Protein AF-A0AAX4KVL1-F1 (afdb_monomer_lite)

Structure (mmCIF, N/CA/C/O backbone):
data_AF-A0AAX4KVL1-F1
#
_entry.id   AF-A0AAX4KVL1-F1
#
loop_
_atom_site.g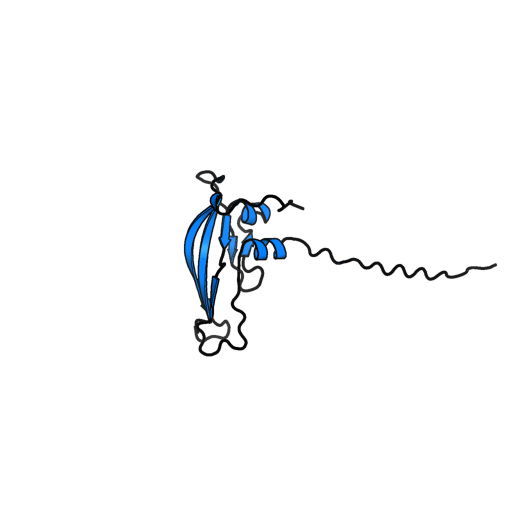roup_PDB
_atom_site.id
_atom_site.type_symbol
_atom_site.label_atom_id
_atom_site.label_alt_id
_atom_site.label_comp_id
_atom_site.label_asym_id
_atom_site.label_entity_id
_atom_site.label_seq_id
_atom_site.pdbx_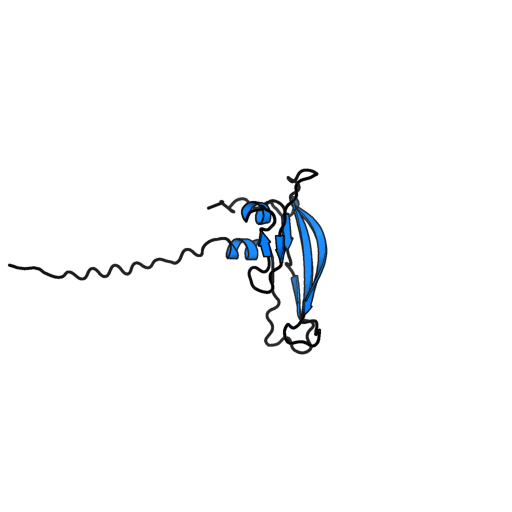PDB_ins_code
_atom_site.Cartn_x
_atom_site.Cartn_y
_atom_site.Cartn_z
_atom_site.occupancy
_atom_site.B_iso_or_equiv
_atom_site.auth_seq_id
_atom_site.auth_comp_id
_atom_site.auth_asym_id
_atom_site.auth_atom_id
_atom_site.pdbx_PDB_model_num
ATOM 1 N N . MET A 1 1 ? 6.263 6.098 22.355 1.00 48.00 1 MET A N 1
ATOM 2 C CA . MET A 1 1 ? 6.351 4.922 21.471 1.00 48.00 1 MET A CA 1
ATOM 3 C C . MET A 1 1 ? 5.006 4.243 21.521 1.00 48.00 1 MET A C 1
ATOM 5 O O . MET A 1 1 ? 4.607 3.829 22.603 1.00 48.00 1 MET A O 1
ATOM 9 N N . SER A 1 2 ? 4.281 4.254 20.408 1.00 54.34 2 SER A N 1
ATOM 10 C CA . SER A 1 2 ? 3.026 3.519 20.280 1.00 54.34 2 SER A CA 1
ATOM 11 C C . SER A 1 2 ? 3.362 2.040 20.140 1.00 54.34 2 SER A C 1
ATOM 13 O O . SER A 1 2 ? 4.271 1.691 19.390 1.00 54.34 2 SER A O 1
ATOM 15 N N . ASP A 1 3 ? 2.700 1.195 20.922 1.00 62.84 3 ASP A N 1
ATOM 16 C CA . ASP A 1 3 ? 2.942 -0.240 20.904 1.00 62.84 3 ASP A CA 1
ATOM 17 C C . ASP A 1 3 ? 2.175 -0.870 19.726 1.00 62.84 3 ASP A C 1
ATOM 19 O O . ASP A 1 3 ? 0.944 -0.850 19.709 1.00 62.84 3 ASP A O 1
ATOM 23 N N . PHE A 1 4 ? 2.892 -1.381 18.720 1.00 65.75 4 PHE A N 1
ATOM 24 C CA . PHE A 1 4 ? 2.310 -2.071 17.560 1.00 65.75 4 PHE A CA 1
ATOM 25 C C . PHE A 1 4 ? 2.020 -3.561 17.834 1.00 65.75 4 PHE A C 1
ATOM 27 O O . PHE A 1 4 ? 1.640 -4.282 16.919 1.00 65.75 4 PHE A O 1
ATOM 34 N N . ASN A 1 5 ? 2.155 -4.039 19.080 1.00 58.84 5 ASN A N 1
ATOM 35 C CA . ASN A 1 5 ? 1.982 -5.452 19.454 1.00 58.84 5 ASN A CA 1
ATOM 36 C C . ASN A 1 5 ? 0.567 -6.034 19.240 1.00 58.84 5 ASN A C 1
ATOM 38 O O . ASN A 1 5 ? 0.374 -7.239 19.398 1.00 58.84 5 ASN A O 1
ATOM 42 N N . SER A 1 6 ? -0.427 -5.217 18.888 1.00 65.06 6 SER A N 1
ATOM 43 C CA . SER A 1 6 ? -1.793 -5.657 18.581 1.00 65.06 6 SER A CA 1
ATOM 4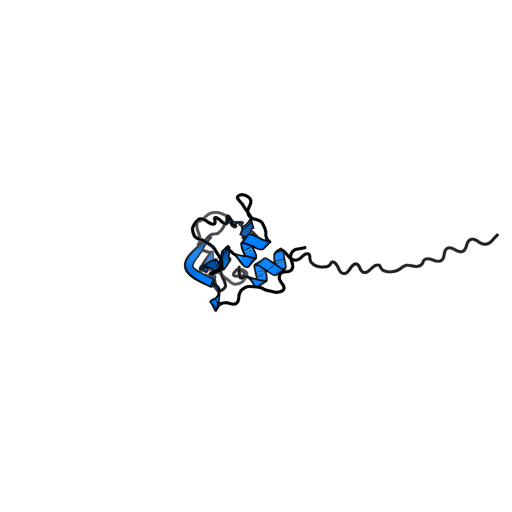4 C C . SER A 1 6 ? -2.266 -5.049 17.265 1.00 65.06 6 SER A C 1
ATOM 46 O O . SER A 1 6 ? -3.055 -4.103 17.257 1.00 65.06 6 SER A O 1
ATOM 48 N N . LEU A 1 7 ? -1.731 -5.537 16.147 1.00 69.81 7 LEU A N 1
ATOM 49 C CA . LEU A 1 7 ? -2.258 -5.183 14.832 1.00 69.81 7 LEU A CA 1
ATOM 50 C C . LEU A 1 7 ? -3.609 -5.862 14.603 1.00 69.81 7 LEU A C 1
ATOM 52 O O . LEU A 1 7 ? -3.795 -6.995 15.061 1.00 69.81 7 LEU A O 1
ATOM 56 N N . PRO A 1 8 ? -4.522 -5.215 13.864 1.00 73.19 8 PRO A N 1
ATOM 57 C CA . PRO A 1 8 ? -5.762 -5.847 13.460 1.00 73.19 8 PRO A CA 1
ATOM 58 C C . PRO A 1 8 ? -5.464 -7.068 12.583 1.00 73.19 8 PRO A C 1
ATOM 60 O O . PRO A 1 8 ? -4.660 -6.980 11.647 1.00 73.19 8 PRO A O 1
ATOM 63 N N . GLY A 1 9 ? -6.118 -8.196 12.869 1.00 77.19 9 GLY A N 1
ATOM 64 C CA . GLY A 1 9 ? -6.047 -9.393 12.024 1.00 77.19 9 GLY A CA 1
ATOM 65 C C . GLY A 1 9 ? -6.547 -9.109 10.602 1.00 77.19 9 GLY A C 1
ATOM 66 O O . GLY A 1 9 ? -7.274 -8.141 10.375 1.00 77.19 9 GLY A O 1
ATOM 67 N N . GLU A 1 10 ? -6.188 -9.937 9.615 1.00 74.56 10 GLU A N 1
ATOM 68 C CA . GLU A 1 10 ? -6.587 -9.714 8.211 1.00 74.56 10 GLU A CA 1
ATOM 69 C C . GLU A 1 10 ? -8.109 -9.563 8.026 1.00 74.56 10 GLU A C 1
ATOM 71 O O . GLU A 1 10 ? -8.569 -8.793 7.181 1.00 74.56 10 GLU A O 1
ATOM 76 N N . GLU A 1 11 ? -8.893 -10.280 8.828 1.00 78.31 11 GLU A N 1
ATOM 77 C CA . GLU A 1 11 ? -10.354 -10.253 8.858 1.00 78.31 11 GLU A CA 1
ATOM 78 C C . GLU A 1 11 ? -10.944 -8.915 9.331 1.00 78.31 11 GLU A C 1
ATOM 80 O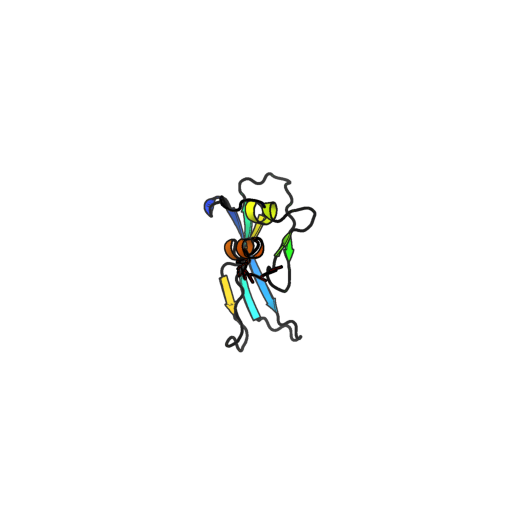 O . GLU A 1 11 ? -12.095 -8.586 9.009 1.00 78.31 11 GLU A O 1
ATOM 85 N N . GLU A 1 12 ? -10.158 -8.127 10.061 1.00 85.31 12 GLU A N 1
ATOM 86 C CA . GLU A 1 12 ? -10.552 -6.836 10.620 1.00 85.31 12 GLU A CA 1
ATOM 87 C C . GLU A 1 12 ? -10.431 -5.693 9.605 1.00 85.31 12 GLU A C 1
ATOM 89 O O . GLU A 1 12 ? -10.836 -4.568 9.896 1.00 85.31 12 GLU A O 1
ATOM 94 N N . TRP A 1 13 ? -9.965 -5.983 8.388 1.00 88.19 13 TRP A N 1
ATOM 95 C CA . TRP A 1 13 ? -9.800 -5.007 7.317 1.00 88.19 13 TRP A CA 1
ATOM 96 C C . TRP A 1 13 ? -10.903 -5.100 6.258 1.00 88.19 13 TRP A C 1
ATOM 98 O O . TRP A 1 13 ? -11.294 -6.174 5.789 1.00 88.19 13 TRP A O 1
ATOM 108 N N . LEU A 1 14 ? -11.392 -3.939 5.829 1.00 87.62 14 LEU A N 1
ATOM 109 C CA . LEU A 1 14 ? -12.146 -3.774 4.592 1.00 87.62 14 LEU A CA 1
ATOM 110 C C . LEU A 1 14 ? -11.158 -3.418 3.484 1.00 87.62 14 LEU A C 1
ATOM 112 O O . LEU A 1 14 ? -10.644 -2.304 3.461 1.00 87.62 14 LEU A O 1
ATOM 116 N N . LYS A 1 15 ? -10.893 -4.364 2.577 1.00 90.56 15 LYS A N 1
ATOM 117 C CA . LYS A 1 15 ? -9.922 -4.200 1.487 1.00 90.56 15 LYS A CA 1
ATOM 118 C C . LYS A 1 15 ? -10.626 -3.848 0.175 1.00 90.56 15 LYS A C 1
ATOM 120 O O . LYS A 1 15 ? -11.519 -4.573 -0.265 1.00 90.56 15 LYS A O 1
ATOM 125 N N . GLN A 1 16 ? -10.182 -2.781 -0.482 1.00 88.25 16 GLN A N 1
ATOM 126 C CA . GLN A 1 16 ? -10.567 -2.443 -1.850 1.00 88.25 16 GLN A CA 1
ATOM 127 C C . GLN A 1 16 ? -9.342 -2.558 -2.769 1.00 88.25 16 GLN A C 1
ATOM 129 O O . GLN A 1 16 ? -8.346 -1.873 -2.527 1.00 88.25 16 GLN A O 1
ATOM 134 N N . PRO A 1 17 ? -9.389 -3.399 -3.820 1.00 89.25 17 PRO A N 1
ATOM 135 C CA . PRO A 1 17 ? -8.248 -3.594 -4.702 1.00 89.25 17 PRO A CA 1
ATOM 136 C C . PRO A 1 17 ? -7.966 -2.337 -5.523 1.00 89.25 17 PRO A C 1
ATOM 138 O O . PRO A 1 17 ? -8.886 -1.717 -6.065 1.00 89.25 17 PRO A O 1
ATOM 141 N N . ILE A 1 18 ? -6.683 -2.017 -5.665 1.00 86.75 18 ILE A N 1
ATOM 142 C CA . ILE A 1 18 ? -6.179 -0.977 -6.555 1.00 86.75 18 ILE A CA 1
ATOM 143 C C . ILE A 1 18 ? -4.930 -1.458 -7.285 1.00 86.75 18 ILE A C 1
ATOM 145 O O . ILE A 1 18 ? -4.152 -2.274 -6.789 1.00 86.75 18 ILE A O 1
ATOM 149 N N . THR A 1 19 ? -4.726 -0.917 -8.478 1.00 80.44 19 THR A N 1
ATOM 150 C CA . THR A 1 19 ? -3.494 -1.120 -9.236 1.00 80.44 19 THR A CA 1
ATOM 151 C C . THR A 1 19 ? -2.601 0.088 -9.049 1.00 80.44 19 THR A C 1
ATOM 153 O O . THR A 1 19 ? -3.042 1.219 -9.257 1.00 80.44 19 THR A O 1
ATOM 156 N N . TRP A 1 20 ? -1.339 -0.157 -8.712 1.00 82.31 20 TRP A N 1
ATOM 157 C CA . TRP A 1 20 ? -0.343 0.896 -8.584 1.00 82.31 20 TRP A CA 1
ATOM 158 C C . TRP A 1 20 ? 0.798 0.643 -9.569 1.00 82.31 20 TRP A C 1
ATOM 160 O O . TRP A 1 20 ? 1.405 -0.426 -9.616 1.00 82.31 20 TRP A O 1
ATOM 170 N N . LEU A 1 21 ? 1.041 1.639 -10.415 1.00 81.75 21 LEU A N 1
ATOM 171 C CA . LEU A 1 21 ? 2.032 1.612 -11.481 1.00 81.75 21 LEU A CA 1
ATOM 172 C C . LEU A 1 21 ? 3.242 2.465 -11.086 1.00 81.75 21 LEU A C 1
ATOM 174 O O . LEU A 1 21 ? 3.078 3.636 -10.742 1.00 81.75 21 LEU A O 1
ATOM 178 N N . ILE A 1 22 ? 4.446 1.889 -11.136 1.00 80.56 22 ILE A N 1
ATOM 179 C CA . ILE A 1 22 ? 5.701 2.597 -10.828 1.00 80.56 22 ILE A CA 1
ATOM 180 C C . ILE A 1 22 ? 6.488 2.801 -12.117 1.00 80.56 22 ILE A C 1
ATOM 182 O O . ILE A 1 22 ? 6.764 1.836 -12.830 1.00 80.56 22 ILE A O 1
ATOM 186 N N . TYR A 1 23 ? 6.875 4.044 -12.397 1.00 81.62 23 TYR A N 1
ATOM 187 C CA . TYR A 1 23 ? 7.578 4.439 -13.616 1.00 81.62 23 TYR A CA 1
ATOM 188 C C . TYR A 1 23 ? 9.021 4.861 -13.332 1.00 81.62 23 TYR A C 1
ATOM 190 O O . TYR A 1 23 ? 9.346 5.294 -12.231 1.00 81.62 23 TYR A O 1
ATOM 198 N N . ASP A 1 24 ? 9.876 4.757 -14.348 1.00 80.50 24 ASP A N 1
ATOM 199 C CA . ASP A 1 24 ? 11.251 5.265 -14.317 1.00 80.50 24 ASP A CA 1
ATOM 200 C C . ASP A 1 24 ? 11.304 6.796 -14.130 1.00 80.50 24 ASP A C 1
ATOM 202 O O . ASP A 1 24 ? 10.781 7.548 -14.957 1.00 80.50 24 ASP A O 1
ATOM 206 N N . GLU A 1 25 ? 11.998 7.251 -13.078 1.00 69.56 25 GLU A N 1
ATOM 207 C CA . GLU A 1 25 ? 12.247 8.669 -12.774 1.00 69.56 25 GLU A CA 1
ATOM 208 C C . GLU A 1 25 ? 13.092 9.382 -13.848 1.00 69.56 25 GLU A C 1
ATOM 210 O O . GLU A 1 25 ? 13.003 10.600 -14.002 1.00 69.56 25 GLU A O 1
ATOM 215 N N . LYS A 1 26 ? 13.910 8.646 -14.615 1.00 67.19 26 LYS A N 1
ATOM 216 C CA . LYS A 1 26 ? 14.863 9.184 -15.604 1.00 67.19 26 LYS A CA 1
ATOM 217 C C . LYS A 1 26 ? 14.301 9.333 -17.018 1.00 67.19 26 LYS A C 1
ATOM 219 O O . LYS A 1 26 ? 15.040 9.706 -17.929 1.00 67.19 26 LYS A O 1
ATOM 224 N N . GLY A 1 27 ? 12.988 9.190 -17.182 1.00 55.12 27 GLY A N 1
ATOM 225 C CA . GLY A 1 27 ? 12.286 9.963 -18.203 1.00 55.12 27 GLY A CA 1
ATOM 226 C C . GLY A 1 27 ? 12.120 9.297 -19.563 1.00 55.12 27 GLY A C 1
ATOM 227 O O . GLY A 1 27 ? 12.476 9.877 -20.585 1.00 55.12 27 GLY A O 1
ATOM 228 N N . ASN A 1 28 ? 11.443 8.149 -19.603 1.00 63.03 28 ASN A N 1
ATOM 229 C CA . ASN A 1 28 ? 10.721 7.769 -20.825 1.00 63.03 28 ASN A CA 1
ATOM 230 C C . ASN A 1 28 ? 9.318 7.185 -20.585 1.00 63.03 28 ASN A C 1
ATOM 232 O O . ASN A 1 28 ? 8.709 6.646 -21.503 1.00 63.03 28 ASN A O 1
ATOM 236 N N . GLY A 1 29 ? 8.801 7.262 -19.350 1.00 73.31 29 GLY A N 1
ATOM 237 C CA . GLY A 1 29 ? 7.501 6.674 -19.003 1.00 73.31 29 GLY A CA 1
ATOM 238 C C . GLY A 1 29 ? 7.493 5.142 -19.037 1.00 73.31 29 GLY A C 1
ATOM 239 O O . GLY A 1 29 ? 6.432 4.533 -19.162 1.00 73.31 29 GLY A O 1
ATOM 240 N N . THR A 1 30 ? 8.664 4.506 -18.934 1.00 83.44 30 THR A N 1
ATOM 241 C CA . THR A 1 30 ? 8.770 3.047 -18.846 1.00 83.44 30 THR A CA 1
ATOM 242 C C . THR A 1 30 ? 8.147 2.578 -17.539 1.00 83.44 30 THR A C 1
ATOM 244 O O . THR A 1 30 ? 8.587 2.982 -16.462 1.00 83.44 30 THR A O 1
ATOM 247 N N . LEU A 1 31 ? 7.136 1.715 -17.638 1.00 84.88 31 LEU A N 1
ATOM 248 C CA . LEU A 1 31 ? 6.561 1.036 -16.485 1.00 84.88 31 LEU A CA 1
ATOM 249 C C . LEU A 1 31 ? 7.580 0.023 -15.946 1.00 84.88 31 LEU A C 1
ATOM 251 O O . LEU A 1 31 ? 7.990 -0.891 -16.661 1.00 84.88 31 LEU A O 1
ATOM 255 N N . LEU A 1 32 ? 7.993 0.201 -14.696 1.00 86.75 32 LEU A N 1
ATOM 256 C CA . LEU A 1 32 ? 8.947 -0.670 -14.016 1.00 86.75 32 LEU A CA 1
ATOM 257 C C . LEU A 1 32 ? 8.234 -1.802 -13.287 1.00 86.75 32 LEU A C 1
ATOM 259 O O . LEU A 1 32 ? 8.583 -2.972 -13.463 1.00 86.75 32 LEU A O 1
ATOM 263 N N . HIS A 1 33 ? 7.206 -1.451 -12.513 1.00 88.12 33 HIS A N 1
ATOM 264 C CA . HIS A 1 33 ? 6.487 -2.391 -11.662 1.00 88.12 33 HIS A CA 1
ATOM 265 C C . HIS A 1 33 ? 4.978 -2.241 -11.804 1.00 88.12 33 HIS A C 1
ATOM 267 O O . HIS A 1 33 ? 4.448 -1.128 -11.838 1.00 88.12 33 HIS A O 1
ATOM 273 N N . ASN A 1 34 ? 4.301 -3.385 -11.859 1.00 89.50 34 ASN A N 1
ATOM 274 C CA . ASN A 1 34 ? 2.858 -3.487 -11.718 1.00 89.50 34 ASN A CA 1
ATOM 275 C C . ASN A 1 34 ? 2.559 -4.082 -10.340 1.00 89.50 34 ASN A C 1
ATOM 277 O O . ASN A 1 34 ? 2.840 -5.259 -10.094 1.00 89.50 34 ASN A O 1
ATOM 281 N N . MET A 1 35 ? 2.043 -3.246 -9.445 1.00 90.12 35 MET A N 1
ATOM 282 C CA . MET A 1 35 ? 1.781 -3.592 -8.055 1.00 90.12 35 MET A CA 1
ATOM 283 C C . MET A 1 35 ? 0.302 -3.917 -7.857 1.00 90.12 35 MET A C 1
ATOM 285 O O . MET A 1 35 ? -0.583 -3.186 -8.313 1.00 90.12 35 MET A O 1
ATOM 289 N N . THR A 1 36 ? 0.042 -5.010 -7.142 1.00 90.06 36 THR A N 1
ATOM 290 C CA . THR A 1 36 ? -1.288 -5.342 -6.630 1.00 90.06 36 THR A CA 1
ATOM 291 C C . THR A 1 36 ? -1.391 -4.801 -5.219 1.00 90.06 36 THR A C 1
ATOM 293 O O . THR A 1 36 ? -0.708 -5.291 -4.319 1.00 90.06 36 THR A O 1
ATOM 296 N N . CYS A 1 37 ? -2.240 -3.795 -5.043 1.00 90.25 37 CYS A N 1
ATOM 297 C CA . CYS A 1 37 ? -2.383 -3.099 -3.779 1.00 90.25 37 CYS A CA 1
ATOM 298 C C . CYS A 1 37 ? -3.833 -3.095 -3.302 1.00 90.25 37 CYS A C 1
ATOM 300 O O . CYS A 1 37 ? -4.767 -3.371 -4.059 1.00 90.25 37 CYS A O 1
ATOM 302 N N . TYR A 1 38 ? -4.018 -2.742 -2.039 1.00 90.69 38 TYR A N 1
ATOM 303 C CA . TYR A 1 38 ? -5.312 -2.616 -1.400 1.00 90.69 38 TYR A CA 1
ATOM 304 C C . TYR A 1 38 ? -5.332 -1.326 -0.591 1.00 90.69 38 TYR A C 1
ATOM 306 O O . TYR A 1 38 ? -4.447 -1.113 0.234 1.00 90.69 38 TYR A O 1
ATOM 314 N N . TYR A 1 39 ? -6.354 -0.496 -0.802 1.00 88.88 39 TYR A N 1
ATOM 315 C CA . TYR A 1 39 ? -6.785 0.410 0.261 1.00 88.88 39 TYR A CA 1
ATOM 316 C C . TYR A 1 39 ? -7.423 -0.456 1.334 1.00 88.88 39 TYR A C 1
ATOM 318 O O . TYR A 1 39 ? -8.329 -1.237 1.017 1.00 88.88 39 TYR A O 1
ATOM 326 N N . GLN A 1 40 ? -6.950 -0.348 2.568 1.00 89.44 40 GLN A N 1
ATOM 327 C CA . GLN A 1 40 ? -7.528 -1.083 3.675 1.00 89.44 40 GLN A CA 1
ATOM 328 C C . GLN A 1 40 ? -7.909 -0.146 4.808 1.00 89.44 40 GLN A C 1
ATOM 330 O O . GLN A 1 40 ? -7.071 0.559 5.353 1.00 89.44 40 GLN A O 1
ATOM 335 N N . VAL A 1 41 ? -9.188 -0.197 5.174 1.00 89.19 41 VAL A N 1
ATOM 336 C CA . VAL A 1 41 ? -9.748 0.545 6.304 1.00 89.19 41 VAL A CA 1
ATOM 337 C C . VAL A 1 41 ? -10.147 -0.455 7.379 1.00 89.19 41 VAL A C 1
ATOM 339 O O . VAL A 1 41 ? -10.804 -1.462 7.089 1.00 89.19 41 VAL A O 1
ATOM 342 N N . SER A 1 42 ? -9.762 -0.195 8.624 1.00 89.12 42 SER A N 1
ATOM 343 C CA . SER A 1 42 ? -10.145 -1.022 9.763 1.00 89.12 42 SER A CA 1
ATOM 344 C C . SER A 1 42 ? -11.661 -1.011 9.929 1.00 89.12 42 SER A C 1
ATOM 346 O O . SER A 1 42 ? -12.306 0.037 9.900 1.00 89.12 42 SER A O 1
ATOM 348 N N . ARG A 1 43 ? -12.256 -2.175 10.190 1.00 88.19 43 ARG A N 1
ATOM 349 C CA . ARG A 1 43 ? -13.685 -2.306 10.523 1.00 88.19 43 ARG A CA 1
ATOM 350 C C . ARG A 1 43 ? -14.078 -1.552 11.794 1.00 88.19 43 ARG A C 1
ATOM 352 O O . ARG A 1 43 ? -15.268 -1.353 12.025 1.00 88.19 43 ARG A O 1
ATOM 359 N N . SER A 1 44 ? -13.105 -1.166 12.618 1.00 85.94 44 SER A N 1
ATOM 360 C CA . SER A 1 44 ? -13.321 -0.331 13.802 1.00 85.94 44 SER A CA 1
ATOM 361 C C . SER A 1 44 ? -13.538 1.155 13.476 1.00 85.94 44 SER A C 1
ATOM 363 O O . SER A 1 44 ? -14.048 1.885 14.330 1.00 85.94 44 SER A O 1
ATOM 365 N N . ALA A 1 45 ? -13.202 1.594 12.255 1.00 83.44 45 ALA A N 1
ATOM 366 C CA . ALA A 1 45 ? -13.396 2.967 11.804 1.00 83.44 45 ALA A CA 1
ATOM 367 C C . ALA A 1 45 ? -14.887 3.327 11.712 1.00 83.44 45 ALA A C 1
ATOM 369 O O . ALA A 1 45 ? -15.743 2.508 11.356 1.00 83.44 45 ALA A O 1
ATOM 370 N N . LYS A 1 46 ? -15.214 4.580 12.027 1.00 84.81 46 LYS A N 1
ATOM 371 C CA . LYS A 1 46 ? -16.571 5.122 11.964 1.00 84.81 46 LYS A CA 1
ATOM 372 C C . LYS A 1 46 ? -16.771 5.903 10.673 1.00 84.81 46 LYS A C 1
ATOM 374 O O . LYS A 1 46 ? -15.856 6.481 10.096 1.00 84.81 46 LYS A O 1
ATOM 379 N N . SER A 1 47 ? -18.024 5.970 10.231 1.00 83.19 47 SER A N 1
ATOM 380 C CA . SER A 1 47 ? -18.391 6.822 9.100 1.00 83.19 47 SER A CA 1
ATOM 381 C C . SER A 1 47 ? -18.033 8.280 9.398 1.00 83.19 47 SER A C 1
ATOM 383 O O . SER A 1 47 ? -18.542 8.851 10.361 1.00 83.19 47 SER A O 1
ATOM 385 N N . GLY A 1 48 ? -17.227 8.886 8.528 1.00 85.06 48 GLY A N 1
ATOM 386 C CA . GLY A 1 48 ? -16.755 10.264 8.672 1.00 85.06 48 GLY A CA 1
ATOM 387 C C . GLY A 1 48 ? -15.348 10.391 9.254 1.00 85.06 48 GLY A C 1
ATOM 388 O O . GLY A 1 48 ? -14.816 11.499 9.236 1.00 85.06 48 GLY A O 1
ATOM 389 N N . ASP A 1 49 ? -14.739 9.292 9.709 1.00 86.69 49 ASP A N 1
ATOM 390 C CA . ASP A 1 49 ? -13.313 9.282 10.022 1.00 86.69 49 ASP A CA 1
ATOM 391 C C . ASP A 1 49 ? -12.511 9.515 8.733 1.00 86.69 49 ASP A C 1
ATOM 393 O O . ASP A 1 49 ? -12.842 8.990 7.665 1.00 86.69 49 ASP A O 1
ATOM 397 N N . VAL A 1 50 ? -11.476 10.350 8.829 1.00 86.19 50 VAL A N 1
ATOM 398 C CA . VAL A 1 50 ? -10.591 10.685 7.713 1.00 86.19 50 VAL A CA 1
ATOM 399 C C . VAL A 1 50 ? -9.163 10.453 8.160 1.00 86.19 50 VAL A C 1
ATOM 401 O O . VAL A 1 50 ? -8.663 11.136 9.053 1.00 86.19 50 VAL A O 1
ATOM 404 N N . TYR A 1 51 ? -8.511 9.515 7.492 1.00 85.94 51 TYR A N 1
ATOM 405 C CA . TYR A 1 51 ? -7.103 9.216 7.659 1.00 85.94 51 TYR A CA 1
ATOM 406 C C . TYR A 1 51 ? -6.399 9.620 6.369 1.00 85.94 51 TYR A C 1
ATOM 408 O O . TYR A 1 51 ? -6.847 9.288 5.273 1.00 85.94 51 TYR A O 1
ATOM 416 N N . GLN A 1 52 ? -5.361 10.443 6.480 1.00 85.75 52 GLN A N 1
ATOM 417 C CA . GLN A 1 52 ? -4.636 10.939 5.319 1.00 85.75 52 GLN A CA 1
ATOM 418 C C . GLN A 1 52 ? -3.236 10.351 5.314 1.00 85.75 52 GLN A C 1
ATOM 420 O O . GLN A 1 52 ? -2.498 10.442 6.295 1.00 85.75 52 GLN A O 1
ATOM 425 N N . VAL A 1 53 ? -2.867 9.788 4.169 1.00 84.56 53 VAL A N 1
ATOM 426 C CA . VAL A 1 53 ? -1.530 9.269 3.903 1.00 84.56 53 VAL A CA 1
ATOM 427 C C . VAL A 1 53 ? -0.954 9.975 2.684 1.00 84.56 53 VAL A C 1
ATOM 429 O O . VAL A 1 53 ? -1.655 10.243 1.707 1.00 84.56 53 VAL A O 1
ATOM 432 N N . GLU A 1 54 ? 0.329 10.305 2.747 1.00 84.19 54 GLU A N 1
ATOM 433 C CA . GLU A 1 54 ? 1.092 10.826 1.622 1.00 84.19 54 GLU A CA 1
ATOM 434 C C . GLU A 1 54 ? 1.973 9.725 1.045 1.00 84.19 54 GLU A C 1
ATOM 436 O O . GLU A 1 54 ? 2.653 8.995 1.767 1.00 84.19 54 GLU A O 1
ATOM 441 N N . GLN A 1 55 ? 1.975 9.644 -0.279 1.00 76.12 55 GLN A N 1
ATOM 442 C CA . GLN A 1 55 ? 2.788 8.711 -1.033 1.00 76.12 55 GLN A CA 1
ATOM 443 C C . GLN A 1 55 ? 4.185 9.286 -1.283 1.00 76.12 55 GLN A C 1
ATOM 445 O O . GLN A 1 55 ? 4.331 10.413 -1.758 1.00 76.12 55 GLN A O 1
ATOM 450 N N . LEU A 1 56 ? 5.211 8.483 -1.019 1.00 75.88 56 LEU A N 1
ATOM 451 C CA . LEU A 1 56 ? 6.613 8.825 -1.233 1.00 75.88 56 LEU A CA 1
ATOM 452 C C . LEU A 1 56 ? 7.194 8.038 -2.415 1.00 75.88 56 LEU A C 1
ATOM 454 O O . LEU A 1 56 ? 6.736 6.948 -2.753 1.00 75.88 56 LEU A O 1
ATOM 458 N N . LEU A 1 57 ? 8.242 8.589 -3.031 1.00 69.25 57 LEU A N 1
ATOM 459 C CA . LEU A 1 57 ? 8.987 7.928 -4.113 1.00 69.25 57 LEU A CA 1
ATOM 460 C C . LEU A 1 57 ? 10.008 6.900 -3.597 1.00 69.25 57 LEU A C 1
ATOM 462 O O . LEU A 1 57 ? 10.497 6.070 -4.357 1.00 69.25 57 LEU A O 1
ATOM 466 N N . GLN A 1 58 ? 10.340 6.962 -2.309 1.00 72.56 58 GLN A N 1
ATOM 467 C CA . GLN A 1 58 ? 11.336 6.115 -1.658 1.00 72.56 58 GLN A CA 1
ATOM 468 C C . GLN A 1 58 ? 10.768 5.566 -0.353 1.00 72.56 58 GLN A C 1
ATOM 470 O O . GLN A 1 58 ? 9.833 6.150 0.202 1.00 72.56 58 GLN A O 1
ATOM 475 N N . ALA A 1 59 ? 11.364 4.478 0.143 1.00 69.81 59 ALA A N 1
ATOM 476 C CA . ALA A 1 59 ? 11.034 3.898 1.440 1.00 69.81 59 ALA A CA 1
ATOM 477 C C . ALA A 1 59 ? 10.951 4.985 2.527 1.00 69.81 59 ALA A C 1
ATOM 479 O O . ALA A 1 59 ? 11.833 5.847 2.581 1.00 69.81 59 ALA A O 1
ATOM 480 N N . PRO A 1 60 ? 9.900 4.984 3.368 1.00 73.00 60 PRO A N 1
ATOM 481 C CA . PRO A 1 60 ? 8.886 3.932 3.554 1.00 73.00 60 PRO A CA 1
ATOM 482 C C . PRO A 1 60 ? 7.704 3.939 2.566 1.00 73.00 60 PRO A C 1
ATOM 484 O O . PRO A 1 60 ? 6.742 3.209 2.770 1.00 73.00 60 PRO A O 1
ATOM 487 N N . TYR A 1 61 ? 7.758 4.743 1.498 1.00 75.62 61 TYR A N 1
ATOM 488 C CA . TYR A 1 61 ? 6.760 4.837 0.414 1.00 75.62 61 TYR A CA 1
ATOM 489 C C . TYR A 1 61 ? 5.381 5.377 0.812 1.00 75.62 61 TYR A C 1
ATOM 491 O O . TYR A 1 61 ? 4.658 5.886 -0.045 1.00 75.62 61 TYR A O 1
ATOM 499 N N . LEU A 1 62 ? 5.053 5.368 2.101 1.00 80.94 62 LEU A N 1
ATOM 500 C CA . LEU A 1 62 ? 3.898 6.022 2.699 1.00 80.94 62 LEU A CA 1
ATOM 501 C C . LEU A 1 62 ? 4.314 6.741 3.981 1.00 80.94 62 LEU A C 1
ATOM 503 O O . LEU A 1 62 ? 5.168 6.264 4.726 1.00 80.94 62 LEU A O 1
ATOM 507 N N . ARG A 1 63 ? 3.688 7.883 4.259 1.00 85.81 63 ARG A N 1
ATOM 508 C CA . ARG A 1 63 ? 3.781 8.558 5.558 1.00 85.81 63 ARG A CA 1
ATOM 509 C C . ARG A 1 63 ? 2.440 9.172 5.962 1.00 85.81 63 ARG A C 1
ATOM 511 O O . ARG A 1 63 ? 1.636 9.471 5.078 1.00 85.81 63 ARG A O 1
ATOM 518 N N . PRO A 1 64 ? 2.204 9.430 7.258 1.00 88.19 64 PRO A N 1
ATOM 519 C CA . PRO A 1 64 ? 1.015 10.149 7.701 1.00 88.19 64 PRO A CA 1
ATOM 520 C C . PRO A 1 64 ? 0.975 11.575 7.138 1.00 88.19 64 PRO A C 1
ATOM 522 O O . PRO A 1 64 ? 2.007 12.231 6.982 1.00 88.19 64 PRO A O 1
ATOM 525 N N . ALA A 1 65 ? -0.228 12.068 6.865 1.00 88.81 65 ALA A N 1
ATOM 526 C CA . ALA A 1 65 ? -0.495 13.429 6.418 1.00 88.81 65 ALA A CA 1
ATOM 527 C C . ALA A 1 65 ? -1.751 13.980 7.108 1.00 88.81 65 ALA A C 1
ATOM 529 O O . ALA A 1 65 ? -2.419 13.283 7.866 1.00 88.81 65 ALA A O 1
ATOM 530 N N . GLY A 1 66 ? -2.088 15.253 6.881 1.00 83.94 66 GLY A N 1
ATOM 531 C CA . GLY A 1 66 ? -3.415 15.761 7.258 1.00 83.94 66 GLY A CA 1
ATOM 532 C C . GLY A 1 66 ? -3.743 15.836 8.748 1.00 83.94 66 GLY A C 1
ATOM 533 O O . GLY A 1 66 ? -4.909 16.006 9.090 1.00 83.94 66 GLY A O 1
ATOM 534 N N . GLY A 1 67 ? -2.754 15.688 9.631 1.00 83.12 67 GLY A N 1
ATOM 535 C CA . GLY A 1 67 ? -2.975 15.561 11.075 1.00 83.12 67 GLY A CA 1
ATOM 536 C C . GLY A 1 67 ? -3.199 14.123 11.557 1.00 83.12 67 GLY A C 1
ATOM 537 O O . GLY A 1 67 ? -3.315 13.924 12.764 1.00 83.12 67 GLY A O 1
ATOM 538 N N . SER A 1 68 ? -3.210 13.135 10.656 1.00 87.06 68 SER A N 1
ATOM 539 C CA . SER A 1 68 ? -3.059 11.722 11.014 1.00 87.06 68 SER A CA 1
ATOM 540 C C . SER A 1 68 ? -1.647 11.457 11.536 1.00 87.06 68 SER A C 1
ATOM 542 O O . SER A 1 68 ? -0.693 12.144 11.161 1.00 87.06 68 SER A O 1
ATOM 544 N N . ASN A 1 69 ? -1.511 10.454 12.398 1.00 87.50 69 ASN A N 1
ATOM 545 C CA . ASN A 1 69 ? -0.218 10.004 12.912 1.00 87.50 69 ASN A CA 1
ATOM 546 C C . ASN A 1 69 ? 0.110 8.574 12.444 1.00 87.50 69 ASN A C 1
ATOM 548 O O . ASN A 1 69 ? -0.690 7.908 11.786 1.00 87.50 69 ASN A O 1
ATOM 552 N N . GLU A 1 70 ? 1.309 8.105 12.780 1.00 85.12 70 GLU A N 1
ATOM 553 C CA . GLU A 1 70 ? 1.815 6.777 12.424 1.00 85.12 70 GLU A CA 1
ATOM 554 C C . GLU A 1 70 ? 0.920 5.648 12.944 1.00 85.12 70 GLU A C 1
ATOM 556 O O . GLU A 1 70 ? 0.711 4.652 12.255 1.00 85.12 70 GLU A O 1
ATOM 561 N N . PHE A 1 71 ? 0.381 5.804 14.153 1.00 84.06 71 PHE A N 1
ATOM 562 C CA . PHE A 1 71 ? -0.504 4.814 14.753 1.00 84.06 71 PHE A CA 1
ATOM 563 C C . PHE A 1 71 ? -1.822 4.728 13.985 1.00 84.06 71 PHE A C 1
ATOM 565 O O . PHE A 1 71 ? -2.235 3.626 13.638 1.00 84.06 71 PHE A O 1
ATOM 572 N N . ASP A 1 72 ? -2.429 5.867 13.646 1.00 85.62 72 ASP A N 1
ATOM 573 C CA . ASP A 1 72 ? -3.665 5.900 12.862 1.00 85.62 72 ASP A CA 1
ATOM 574 C C . ASP A 1 72 ? -3.480 5.228 11.497 1.00 85.62 72 ASP A C 1
ATOM 576 O O . ASP A 1 72 ? -4.316 4.432 11.071 1.00 85.62 72 ASP A O 1
ATOM 580 N N . MET A 1 73 ? -2.352 5.499 10.835 1.00 86.25 73 MET A N 1
ATOM 581 C CA . MET A 1 73 ? -2.020 4.888 9.551 1.00 86.25 73 MET A CA 1
ATOM 582 C C . MET A 1 73 ? -1.872 3.362 9.668 1.00 86.25 73 MET A C 1
ATOM 584 O O . MET A 1 73 ? -2.382 2.607 8.849 1.00 86.25 73 MET A O 1
ATOM 588 N N . VAL A 1 74 ? -1.190 2.861 10.697 1.00 85.50 74 VAL A N 1
ATOM 589 C CA . VAL A 1 74 ? -0.975 1.410 10.847 1.00 85.50 74 VAL A CA 1
ATOM 590 C C . VAL A 1 74 ? -2.244 0.679 11.309 1.00 85.50 74 VAL A C 1
ATOM 592 O O . VAL A 1 74 ? -2.484 -0.450 10.889 1.00 85.50 74 VAL A O 1
ATOM 595 N N . GLN A 1 75 ? -3.066 1.304 12.154 1.00 84.12 75 GLN A N 1
ATOM 596 C CA . GLN A 1 75 ? -4.183 0.647 12.848 1.00 84.12 75 GLN A CA 1
ATOM 597 C C . GLN A 1 75 ? -5.552 0.875 12.206 1.00 84.12 75 GLN A C 1
ATOM 599 O O . GLN A 1 75 ? -6.472 0.084 12.431 1.00 84.12 75 GLN A O 1
ATOM 604 N N . HIS A 1 76 ? -5.723 1.958 11.446 1.00 85.69 76 HIS A N 1
ATOM 605 C CA . HIS A 1 76 ? -7.043 2.384 10.987 1.00 85.69 76 HIS A CA 1
ATOM 606 C C . HIS A 1 76 ? -7.161 2.517 9.474 1.00 85.69 76 HIS A C 1
ATOM 608 O O . HIS A 1 76 ? -8.194 2.109 8.943 1.00 85.69 76 HIS A O 1
ATOM 614 N N . ASP A 1 77 ? -6.145 3.027 8.776 1.00 87.19 77 ASP A N 1
ATOM 615 C CA . ASP A 1 77 ? -6.184 3.143 7.314 1.00 87.19 77 ASP A CA 1
ATOM 616 C C . ASP A 1 77 ? -4.795 3.238 6.684 1.00 87.19 77 ASP A C 1
ATOM 618 O O . ASP A 1 77 ? -3.990 4.100 7.037 1.00 87.19 77 ASP A O 1
ATOM 622 N N . ASN A 1 78 ? -4.537 2.390 5.694 1.00 87.06 78 ASN A N 1
ATOM 623 C CA . ASN A 1 78 ? -3.337 2.480 4.875 1.00 87.06 78 ASN A CA 1
ATOM 624 C C . ASN A 1 78 ? -3.538 1.849 3.493 1.00 87.06 78 ASN A C 1
ATOM 626 O O . ASN A 1 78 ? -4.560 1.235 3.173 1.00 87.06 78 ASN A O 1
ATOM 630 N N . VAL A 1 79 ? -2.517 2.019 2.656 1.00 88.00 79 VAL A N 1
ATOM 631 C CA . VAL A 1 79 ? -2.377 1.282 1.405 1.00 88.00 79 VAL A CA 1
ATOM 632 C C . VAL A 1 79 ? -1.335 0.205 1.609 1.00 88.00 79 VAL A C 1
ATOM 634 O O . VAL A 1 79 ? -0.210 0.514 1.989 1.00 88.00 79 VAL A O 1
ATOM 637 N N . VAL A 1 80 ? -1.689 -1.038 1.295 1.00 88.06 80 VAL A N 1
ATOM 638 C CA . VAL A 1 80 ? -0.723 -2.136 1.264 1.00 88.06 80 VAL A CA 1
ATOM 639 C C . VAL A 1 80 ? -0.548 -2.682 -0.138 1.00 88.06 80 VAL A C 1
ATOM 641 O O . VAL A 1 80 ? -1.524 -2.894 -0.850 1.00 88.06 80 VAL A O 1
ATOM 644 N N . CYS A 1 81 ? 0.689 -2.950 -0.530 1.00 88.12 81 CYS A N 1
ATOM 645 C CA . CYS A 1 81 ? 1.077 -3.571 -1.790 1.00 88.12 81 CYS A CA 1
ATOM 646 C C . CYS A 1 81 ? 1.884 -4.842 -1.499 1.00 88.12 81 CYS A C 1
ATOM 648 O O . CYS A 1 81 ? 3.111 -4.826 -1.626 1.00 88.12 81 CYS A O 1
ATOM 650 N N . PRO A 1 82 ? 1.223 -5.944 -1.095 1.00 86.44 82 PRO A N 1
ATOM 651 C CA . PRO A 1 82 ? 1.914 -7.177 -0.706 1.00 86.44 82 PRO A CA 1
ATOM 652 C C . PRO A 1 82 ? 2.580 -7.879 -1.893 1.00 86.44 82 PRO A C 1
ATOM 654 O O . PRO A 1 82 ? 3.463 -8.719 -1.723 1.00 86.44 82 PRO A O 1
ATOM 657 N N . HIS A 1 83 ? 2.138 -7.577 -3.116 1.00 86.19 83 HIS A N 1
ATOM 658 C CA . HIS A 1 83 ? 2.621 -8.240 -4.316 1.00 86.19 83 HIS A CA 1
ATOM 659 C C . HIS A 1 83 ? 2.886 -7.242 -5.431 1.00 86.19 83 HIS A C 1
ATOM 661 O O . HIS A 1 83 ? 2.101 -6.330 -5.694 1.00 86.19 83 HIS A O 1
ATOM 667 N N . GLY A 1 84 ? 3.964 -7.491 -6.160 1.00 87.12 84 GLY A N 1
ATOM 668 C CA . GLY A 1 84 ? 4.296 -6.768 -7.369 1.00 87.12 84 GLY A CA 1
ATOM 669 C C . GLY A 1 84 ? 5.028 -7.654 -8.349 1.00 87.12 84 GLY A C 1
ATOM 670 O O . GLY A 1 84 ? 5.617 -8.673 -7.987 1.00 87.12 84 GLY A O 1
ATOM 671 N N . VAL A 1 85 ? 5.015 -7.238 -9.606 1.00 89.88 85 VAL A N 1
ATOM 672 C CA . VAL A 1 85 ? 5.826 -7.853 -10.650 1.00 89.88 85 VAL A CA 1
ATOM 673 C C . VAL A 1 85 ? 6.634 -6.782 -11.361 1.00 89.88 85 VAL A C 1
ATOM 675 O O . VAL A 1 85 ? 6.131 -5.698 -11.663 1.00 89.88 85 VAL A O 1
ATOM 678 N N . CYS A 1 86 ? 7.899 -7.084 -11.638 1.00 90.50 86 CYS A N 1
ATOM 679 C CA . CYS A 1 86 ? 8.677 -6.284 -12.568 1.00 90.50 86 CYS A CA 1
ATOM 680 C C . CYS A 1 86 ? 8.185 -6.563 -13.992 1.00 90.50 86 CYS A C 1
ATOM 682 O O . CYS A 1 86 ? 8.085 -7.716 -14.409 1.00 90.50 86 CYS A O 1
ATOM 684 N N . VAL A 1 87 ? 7.861 -5.498 -14.718 1.00 91.19 87 VAL A N 1
ATOM 685 C CA . VAL A 1 87 ? 7.379 -5.546 -16.110 1.00 91.19 87 VAL A CA 1
ATOM 686 C C . VAL A 1 87 ? 8.299 -4.780 -17.062 1.00 91.19 87 VAL A C 1
ATOM 688 O O . VAL A 1 87 ? 8.014 -4.674 -18.255 1.00 91.19 87 VAL A O 1
ATOM 691 N N . ALA A 1 88 ? 9.415 -4.262 -16.544 1.00 88.06 88 ALA A N 1
ATOM 692 C CA . ALA A 1 88 ? 10.448 -3.624 -17.340 1.00 88.06 88 ALA A CA 1
ATOM 693 C C . ALA A 1 88 ? 11.126 -4.630 -18.294 1.00 88.06 88 ALA A C 1
ATOM 695 O O . ALA A 1 88 ? 11.215 -5.820 -17.982 1.00 88.06 88 ALA A O 1
ATOM 696 N N . PRO A 1 89 ? 11.720 -4.164 -19.410 1.00 86.94 89 PRO A N 1
ATOM 697 C CA . PRO A 1 89 ? 12.489 -5.024 -20.314 1.00 86.94 89 PRO A CA 1
ATOM 698 C C . PRO A 1 89 ? 13.676 -5.750 -19.655 1.00 86.94 89 PRO A C 1
ATOM 700 O O . PRO A 1 89 ? 14.103 -6.793 -20.143 1.00 86.94 89 PRO A O 1
ATOM 703 N N . ASN A 1 90 ? 14.229 -5.201 -18.567 1.00 85.88 90 ASN A N 1
ATOM 704 C CA . ASN A 1 90 ? 15.298 -5.821 -17.789 1.00 85.88 90 ASN A CA 1
ATOM 705 C C . ASN A 1 90 ? 15.031 -5.657 -16.288 1.00 85.88 90 ASN A C 1
ATOM 707 O O . ASN A 1 90 ? 15.084 -4.548 -15.764 1.00 85.88 90 ASN A O 1
ATOM 711 N N . CYS A 1 91 ? 14.802 -6.778 -15.607 1.00 86.00 91 CYS A N 1
ATOM 712 C CA . CYS A 1 91 ? 14.504 -6.826 -14.175 1.00 86.00 91 CYS A CA 1
ATOM 713 C C . CYS A 1 91 ? 15.694 -7.266 -13.310 1.00 86.00 91 CYS A C 1
ATOM 715 O O . CYS A 1 91 ? 15.571 -7.318 -12.094 1.00 86.00 91 CYS A O 1
ATOM 717 N N . SER A 1 92 ? 16.849 -7.573 -13.911 1.00 85.56 92 SER A N 1
ATOM 718 C CA . SER A 1 92 ? 17.979 -8.227 -13.225 1.00 85.56 92 SER A CA 1
ATOM 719 C C . SER A 1 92 ? 18.539 -7.433 -12.037 1.00 85.56 92 SER A C 1
ATOM 721 O O . SER A 1 92 ? 19.111 -8.023 -11.129 1.00 85.56 92 SER A O 1
ATOM 723 N N . ASN A 1 93 ? 18.364 -6.108 -12.046 1.00 82.12 93 ASN A N 1
ATOM 724 C CA . ASN A 1 93 ? 18.857 -5.191 -11.012 1.00 82.12 93 ASN A CA 1
ATOM 725 C C . ASN A 1 93 ? 17.729 -4.371 -10.362 1.00 82.12 93 ASN A C 1
ATOM 727 O O . ASN A 1 93 ? 18.004 -3.350 -9.735 1.00 82.12 93 ASN A O 1
ATOM 731 N N . LEU A 1 94 ? 16.468 -4.760 -10.566 1.00 80.12 94 LEU A N 1
ATOM 732 C CA . LEU A 1 94 ? 15.320 -4.057 -10.005 1.00 80.12 94 LEU A CA 1
ATOM 733 C C . LEU A 1 94 ? 14.715 -4.901 -8.889 1.00 80.12 94 LEU A C 1
ATOM 735 O O . LEU A 1 94 ? 14.168 -5.975 -9.137 1.00 80.12 94 LEU A O 1
ATOM 739 N N . THR A 1 95 ? 14.782 -4.390 -7.665 1.00 84.25 95 THR A N 1
ATOM 740 C CA . THR A 1 95 ? 14.007 -4.935 -6.553 1.00 84.25 95 THR A CA 1
ATOM 741 C C . THR A 1 95 ? 12.565 -4.485 -6.727 1.00 84.25 95 THR A C 1
ATOM 743 O O . THR A 1 95 ? 12.297 -3.287 -6.780 1.00 84.25 95 THR A O 1
ATOM 746 N N . VAL A 1 96 ? 11.640 -5.439 -6.836 1.00 85.50 96 VAL A N 1
ATOM 747 C CA . VAL A 1 96 ? 10.213 -5.121 -6.765 1.00 85.50 96 VAL A CA 1
ATOM 748 C C . VAL A 1 96 ? 9.927 -4.680 -5.334 1.00 85.50 96 VAL A C 1
ATOM 750 O O . VAL A 1 96 ? 10.201 -5.457 -4.419 1.00 85.50 96 VAL A O 1
ATOM 753 N N . PRO A 1 97 ? 9.423 -3.462 -5.120 1.00 79.06 97 PRO A N 1
ATOM 754 C CA . PRO A 1 97 ? 9.136 -3.017 -3.772 1.00 79.06 97 PRO A CA 1
ATOM 755 C C . PRO A 1 97 ? 7.934 -3.774 -3.197 1.00 79.06 97 PRO A C 1
ATOM 757 O O . PRO A 1 97 ? 7.004 -4.096 -3.932 1.00 79.06 97 PRO A O 1
ATOM 760 N N . THR A 1 98 ? 7.929 -4.023 -1.893 1.00 78.62 98 THR A N 1
ATOM 761 C CA . THR A 1 98 ? 6.742 -4.431 -1.133 1.00 78.62 98 THR A CA 1
ATOM 762 C C . THR A 1 98 ? 6.409 -3.320 -0.151 1.00 78.62 98 THR A C 1
ATOM 764 O O . THR A 1 98 ? 7.308 -2.657 0.365 1.00 78.62 98 THR A O 1
ATOM 767 N N . TYR A 1 99 ? 5.115 -3.055 0.014 1.00 80.38 99 TYR A N 1
ATOM 768 C CA . TYR A 1 99 ? 4.608 -2.082 0.982 1.00 80.38 99 TYR A CA 1
ATOM 769 C C . TYR A 1 99 ? 3.529 -2.779 1.800 1.00 80.38 99 TYR A C 1
ATOM 771 O O . TYR A 1 99 ? 2.351 -2.488 1.626 1.00 80.38 99 TYR A O 1
ATOM 779 N N . ASP A 1 100 ? 3.869 -3.800 2.574 1.00 79.88 100 ASP A N 1
ATOM 780 C CA . ASP A 1 100 ? 2.886 -4.417 3.465 1.00 79.88 100 ASP A CA 1
ATOM 781 C C . ASP A 1 100 ? 2.902 -3.778 4.864 1.00 79.88 100 ASP A C 1
ATOM 783 O O . ASP A 1 100 ? 3.590 -2.786 5.122 1.00 79.88 100 ASP A O 1
ATOM 787 N N . VAL A 1 101 ? 2.053 -4.290 5.757 1.00 79.19 101 VAL A N 1
ATOM 788 C CA . VAL A 1 101 ? 1.941 -3.766 7.124 1.00 79.19 101 VAL A CA 1
ATOM 789 C C . VAL A 1 101 ? 3.250 -3.969 7.897 1.00 79.19 101 VAL A C 1
ATOM 791 O O . VAL A 1 101 ? 3.627 -3.099 8.682 1.00 79.19 101 VAL A O 1
ATOM 794 N N . ASP A 1 102 ? 3.963 -5.067 7.646 1.00 80.00 102 ASP A N 1
ATOM 795 C CA . ASP A 1 102 ? 5.214 -5.389 8.329 1.00 80.00 102 ASP A CA 1
ATOM 796 C C . ASP A 1 102 ? 6.335 -4.442 7.878 1.00 80.00 102 ASP A C 1
ATOM 798 O O . ASP A 1 102 ? 7.069 -3.911 8.718 1.00 80.00 102 ASP A O 1
ATOM 802 N N . ASP A 1 103 ? 6.413 -4.144 6.577 1.00 77.62 103 ASP A N 1
ATOM 803 C CA . ASP A 1 103 ? 7.323 -3.142 6.012 1.00 77.62 103 ASP A CA 1
ATOM 804 C C . ASP A 1 103 ? 7.065 -1.750 6.619 1.00 77.62 103 ASP A C 1
ATOM 806 O O . ASP A 1 103 ? 8.000 -1.042 7.021 1.00 77.62 103 ASP A O 1
ATOM 810 N N . LEU A 1 104 ? 5.787 -1.367 6.751 1.00 77.19 104 LEU A N 1
ATOM 811 C CA . LEU A 1 104 ? 5.390 -0.116 7.398 1.00 77.19 104 LEU A CA 1
ATOM 812 C C . LEU A 1 104 ? 5.873 -0.073 8.850 1.00 77.19 104 LEU A C 1
ATOM 814 O O . LEU A 1 104 ? 6.536 0.881 9.253 1.00 77.19 104 LEU A O 1
ATOM 818 N N . ILE A 1 105 ? 5.597 -1.109 9.636 1.00 78.94 105 ILE A N 1
ATOM 819 C CA . ILE A 1 105 ? 5.982 -1.160 11.051 1.00 78.94 105 ILE A CA 1
ATOM 820 C C . ILE A 1 105 ? 7.492 -1.163 11.212 1.00 78.94 105 ILE A C 1
ATOM 822 O O . ILE A 1 105 ? 8.010 -0.439 12.064 1.00 78.94 105 ILE A O 1
ATOM 826 N N . SER A 1 106 ? 8.213 -1.923 10.386 1.00 79.75 106 SER A N 1
ATOM 827 C CA . SER A 1 106 ? 9.673 -1.947 10.418 1.00 79.75 106 SER A CA 1
ATOM 828 C C . SER A 1 106 ? 10.267 -0.566 10.151 1.00 79.75 106 SER A C 1
ATOM 830 O O . SER A 1 106 ? 11.322 -0.250 10.694 1.00 79.75 106 SER A O 1
ATOM 832 N N . SER A 1 107 ? 9.613 0.260 9.332 1.00 75.25 107 SER A N 1
ATOM 833 C CA . SER A 1 107 ? 10.076 1.621 9.050 1.00 75.25 107 SER A CA 1
ATOM 834 C C . SER A 1 107 ? 9.768 2.630 10.162 1.00 75.25 107 SER A C 1
ATOM 836 O O . SER A 1 107 ? 10.457 3.642 10.289 1.00 75.25 107 SER A O 1
ATOM 838 N N . LEU A 1 108 ? 8.739 2.355 10.966 1.00 74.06 108 LEU A N 1
ATOM 839 C CA . LEU A 1 108 ? 8.242 3.236 12.028 1.00 74.06 108 LEU A CA 1
ATOM 840 C C . LEU A 1 108 ? 8.757 2.843 13.414 1.00 74.06 108 LEU A C 1
ATOM 842 O O . LEU A 1 108 ? 8.741 3.654 14.341 1.00 74.06 108 LEU A O 1
ATOM 846 N N . THR A 1 109 ? 9.218 1.605 13.565 1.00 69.50 109 THR A N 1
ATOM 847 C CA . THR A 1 109 ? 9.880 1.136 14.775 1.00 69.50 109 THR A CA 1
ATOM 848 C C . THR A 1 109 ? 11.322 1.620 14.720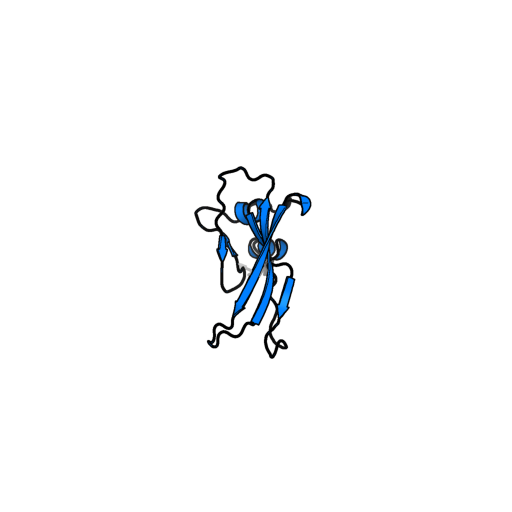 1.00 69.50 109 THR A C 1
ATOM 850 O O . THR A 1 109 ? 12.049 1.234 13.806 1.00 69.50 109 THR A O 1
ATOM 853 N N . PRO A 1 110 ? 11.780 2.455 15.668 1.00 57.78 110 PRO A N 1
ATOM 854 C CA . PRO A 1 110 ? 13.185 2.799 15.749 1.00 57.78 110 PRO A CA 1
ATOM 855 C C . PRO A 1 110 ? 13.964 1.499 15.854 1.00 57.78 110 PRO A C 1
ATOM 857 O O . PRO A 1 110 ? 13.746 0.729 16.795 1.00 57.78 110 PRO A O 1
ATOM 860 N N . THR A 1 111 ? 14.855 1.246 14.896 1.00 49.28 111 THR A N 1
ATOM 861 C CA . THR A 1 111 ? 15.896 0.247 15.079 1.00 49.28 111 THR A CA 1
ATOM 862 C C . THR A 1 111 ? 16.524 0.610 16.409 1.00 49.28 111 THR A C 1
ATOM 864 O O . THR A 1 111 ? 17.061 1.711 16.555 1.00 49.28 111 THR A O 1
ATOM 867 N N . ALA A 1 112 ? 16.380 -0.250 17.415 1.00 42.81 112 ALA A N 1
ATOM 868 C CA . ALA A 1 112 ? 17.239 -0.152 18.568 1.00 42.81 112 ALA A CA 1
ATOM 869 C C . ALA A 1 112 ? 18.640 -0.272 17.977 1.00 42.81 112 ALA A C 1
ATOM 871 O O . ALA A 1 112 ? 19.071 -1.368 17.613 1.00 42.81 112 ALA A O 1
ATOM 872 N N . GLU A 1 113 ? 19.320 0.861 17.780 1.00 39.12 113 GLU A N 1
ATOM 873 C CA . GLU A 1 113 ? 20.759 0.841 17.698 1.00 39.12 113 GLU A CA 1
ATOM 874 C C . GLU A 1 113 ? 21.153 0.045 18.927 1.00 39.12 113 GLU A C 1
ATOM 876 O O . GLU A 1 113 ? 20.849 0.420 20.066 1.00 39.12 113 GLU A O 1
ATOM 881 N N . VAL A 1 114 ? 21.729 -1.128 18.685 1.00 42.44 114 VAL A N 1
ATOM 882 C CA . VAL A 1 114 ? 22.527 -1.799 19.684 1.00 42.44 114 VAL A CA 1
ATOM 883 C C . VAL A 1 114 ? 23.597 -0.771 20.006 1.00 42.44 114 VAL A C 1
ATOM 885 O O . VAL A 1 114 ? 24.607 -0.665 19.315 1.00 42.44 114 VAL A O 1
ATOM 888 N N . SER A 1 115 ? 23.321 0.050 21.017 1.00 38.34 115 SER A N 1
ATOM 889 C CA . SER A 1 115 ? 24.307 0.834 21.720 1.00 38.34 115 SER A CA 1
ATOM 890 C C . SER A 1 115 ? 25.198 -0.207 22.369 1.00 38.34 115 SER A C 1
ATOM 892 O O . SER A 1 115 ? 25.014 -0.606 23.517 1.00 38.34 115 SER A O 1
ATOM 894 N N . SER A 1 116 ? 26.130 -0.745 21.585 1.00 40.50 116 SER A N 1
ATOM 895 C CA . SER A 1 116 ? 27.325 -1.329 22.138 1.00 40.50 116 SER A CA 1
ATOM 896 C C . SER A 1 116 ? 28.090 -0.147 22.716 1.00 40.50 116 SER A C 1
ATOM 898 O O . SER A 1 116 ? 28.989 0.407 22.080 1.00 40.50 116 SER A O 1
ATOM 900 N N . THR A 1 117 ? 27.719 0.265 23.925 1.00 41.75 117 THR A N 1
ATOM 901 C CA . THR A 1 117 ? 28.686 0.842 24.843 1.00 41.75 117 THR A CA 1
ATOM 902 C C . THR A 1 117 ? 29.744 -0.235 25.028 1.00 41.75 117 THR A C 1
ATOM 904 O O . THR A 1 117 ? 29.622 -1.153 25.833 1.00 41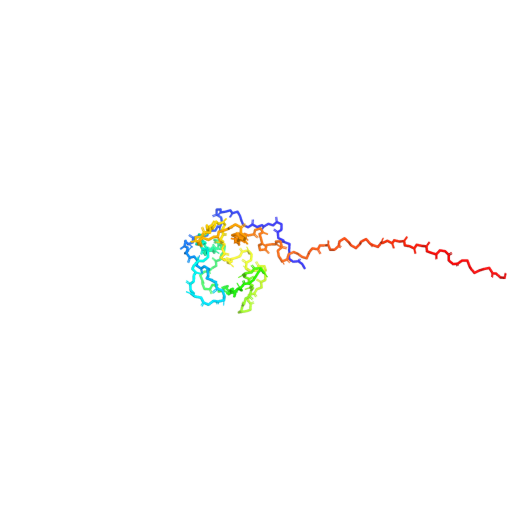.75 117 THR A O 1
ATOM 907 N N . HIS A 1 118 ? 30.758 -0.181 24.166 1.00 39.22 118 HIS A N 1
ATOM 908 C CA . HIS A 1 118 ? 32.073 -0.696 24.475 1.00 39.22 118 HIS A CA 1
ATOM 909 C C . HIS A 1 118 ? 32.488 0.049 25.745 1.00 39.22 118 HIS A C 1
ATOM 911 O O . HIS A 1 118 ? 32.935 1.194 25.677 1.00 39.22 118 HIS A O 1
ATOM 917 N N . ASP A 1 119 ? 32.261 -0.577 26.898 1.00 38.94 119 ASP A N 1
ATOM 918 C CA . ASP A 1 119 ? 32.788 -0.140 28.184 1.00 38.94 119 ASP A CA 1
ATOM 919 C C . ASP A 1 119 ? 34.313 -0.260 28.130 1.00 38.94 119 ASP A C 1
ATOM 921 O O . ASP A 1 119 ? 34.924 -1.226 28.585 1.00 38.94 119 ASP A O 1
ATOM 925 N N . TYR A 1 120 ? 34.947 0.735 27.517 1.00 36.19 120 TYR A N 1
ATOM 926 C CA . TYR A 1 120 ? 36.377 0.955 27.610 1.00 36.19 120 TYR A CA 1
ATOM 927 C C . TYR A 1 120 ? 36.636 1.628 28.962 1.00 36.19 120 TYR A C 1
ATOM 929 O O . TYR A 1 120 ? 36.821 2.841 29.057 1.00 36.19 120 TYR A O 1
ATOM 937 N N . TYR A 1 121 ? 36.630 0.837 30.038 1.00 40.22 121 TYR A N 1
ATOM 938 C CA . TYR A 1 121 ? 37.255 1.246 31.294 1.00 40.22 121 TYR A CA 1
ATOM 939 C C . TYR A 1 121 ? 38.770 1.324 31.065 1.00 40.22 121 TYR A C 1
ATOM 941 O O . TYR A 1 121 ? 39.519 0.381 31.303 1.00 40.22 121 TYR A O 1
ATOM 949 N N . GLY A 1 122 ? 39.222 2.472 30.562 1.00 36.66 122 GLY A N 1
ATOM 950 C CA . GLY A 1 122 ? 40.598 2.917 30.708 1.00 36.66 122 GLY A CA 1
ATOM 951 C C . GLY A 1 122 ? 40.796 3.385 32.143 1.00 36.66 122 GLY A C 1
ATOM 952 O O . GLY A 1 122 ? 40.489 4.526 32.479 1.00 36.66 122 GLY A O 1
ATOM 953 N N . THR A 1 123 ? 41.283 2.495 33.001 1.00 38.66 123 THR A N 1
ATOM 954 C CA . THR A 1 123 ? 41.832 2.839 34.313 1.00 38.66 123 THR A CA 1
ATOM 955 C C . THR A 1 123 ? 43.055 3.728 34.087 1.00 38.66 123 THR A C 1
ATOM 957 O O . THR A 1 123 ? 44.143 3.241 33.796 1.00 38.66 123 THR A O 1
ATOM 960 N N . VAL A 1 124 ? 42.882 5.047 34.175 1.00 41.72 124 VAL A N 1
ATOM 961 C CA . VAL A 1 124 ? 44.012 5.965 34.335 1.00 41.72 124 VAL A CA 1
ATOM 962 C C . VAL A 1 124 ? 44.313 6.017 35.826 1.00 41.72 124 VAL A C 1
ATOM 964 O O . VAL A 1 124 ? 43.584 6.632 36.604 1.00 41.72 124 VAL A O 1
ATOM 967 N N . GLU A 1 125 ? 45.366 5.305 36.219 1.00 41.66 125 GLU A N 1
ATOM 968 C CA . GLU A 1 125 ? 45.993 5.434 37.528 1.00 41.66 125 GLU A CA 1
ATOM 969 C C . GLU A 1 125 ? 46.387 6.900 37.760 1.00 41.66 125 GLU A C 1
ATOM 971 O O . GLU A 1 125 ? 47.129 7.497 36.983 1.00 41.66 125 GLU A O 1
ATOM 976 N N . SER A 1 126 ? 45.885 7.491 38.841 1.00 38.41 126 SER A N 1
ATOM 977 C CA . SER A 1 126 ? 46.487 8.669 39.463 1.00 38.41 126 SER A CA 1
ATOM 978 C C . SER A 1 126 ? 47.024 8.231 40.819 1.00 38.41 126 SER A C 1
ATOM 980 O O . SER A 1 126 ? 46.285 8.152 41.799 1.00 38.41 126 SER A O 1
ATOM 982 N N . SER A 1 127 ? 48.305 7.875 40.846 1.00 42.09 127 SER A N 1
ATOM 983 C CA . SER A 1 127 ? 49.096 7.717 42.063 1.00 42.09 127 SER A CA 1
ATOM 984 C C . SER A 1 127 ? 49.740 9.052 42.443 1.00 42.09 127 SER A C 1
ATOM 986 O O . SER A 1 127 ? 50.106 9.841 41.571 1.00 42.09 127 SER A O 1
ATOM 988 N N . TRP A 1 128 ? 49.837 9.272 43.754 1.00 42.69 128 TRP A N 1
ATOM 989 C CA . TRP A 1 128 ? 50.603 10.330 44.415 1.00 42.69 128 TRP A CA 1
ATOM 990 C C . TRP A 1 128 ? 52.082 10.329 44.024 1.00 42.69 128 TRP A C 1
ATOM 992 O O . TRP A 1 128 ? 52.610 9.225 43.752 1.00 42.69 128 TRP A O 1
#

Secondary structure (DSSP, 8-state):
----SSPPPGGGEEEEEEEEEEE-TTTT--EEEEEEEEEEEETTPPTT---EEEE-SSTT-EEEETT--HHHHHHTEEEEEEEEEE-SS--TT-PPP-B-HHHHHHHHS-------------------

pLDDT: mean 75.47, std 16.34, range [36.19, 91.19]

Organism: NCBI:txid1423913

Foldseek 3Di:
DDDPVDADDPVQKDWDWDWDWDADPVDDRFTFKIFTKTWIFGVPDDPPDDWDWDADPDPVRIAGDDPHHLCCCLHGTHMWGQDMDTPGPDCPPPDDDGNHSVSSVVRVDPPPPPPPPPPPPPPPDDDD

Sequence (128 aa):
MSDFNSLPGEEEWLKQPITWLIYDEKGNGTLLHNMTCYYQVSRSAKSGDVYQVEQLLQAPYLRPAGGSNEFDMVQHDNVVCPHGVCVAPNCSNLTVPTYDVDDLISSLTPTAEVSSTHDYYGTVESSW

Radius of gyration: 21.03 Å; chains: 1; bounding box: 69×26×65 Å